Protein AF-A0A1I4TFM7-F1 (afdb_monomer)

Solvent-accessible surface area (backbone atoms only — not comparable to full-atom values): 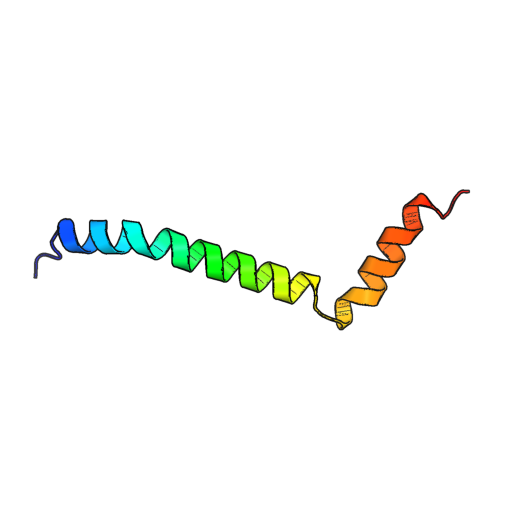3103 Å² total; per-residue (Å²): 133,80,79,49,65,67,60,56,50,55,46,56,69,55,46,53,58,55,52,50,50,51,53,50,49,52,50,50,52,58,73,68,30,72,87,48,43,65,60,51,56,52,62,68,41,53,86,72,62,73,130

Mean predicted aligned error: 9.23 Å

Foldseek 3Di:
DDPPPVNVVVCVVPVVVVVVVVVVVVVVCVVPPVVCVVVVVVVVCVVVPDD

Structure (mmCIF, N/CA/C/O backbone):
data_AF-A0A1I4TFM7-F1
#
_entry.id   AF-A0A1I4TFM7-F1
#
loop_
_atom_site.group_PDB
_atom_site.id
_atom_site.type_symbol
_atom_site.label_atom_id
_atom_site.label_alt_id
_atom_site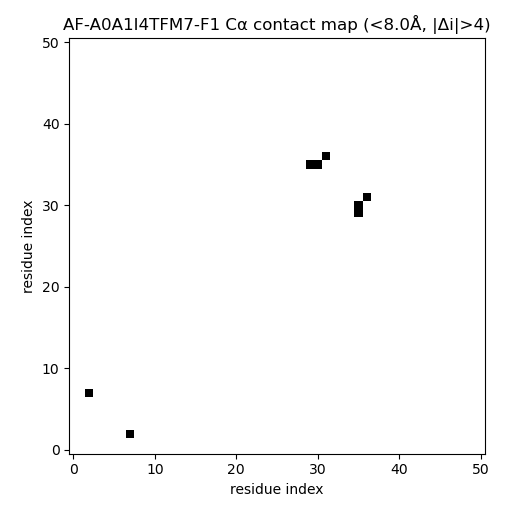.label_comp_id
_atom_site.label_asym_id
_atom_site.label_entity_id
_atom_site.label_seq_id
_atom_site.pdbx_PDB_ins_code
_atom_site.Cartn_x
_atom_site.Cartn_y
_atom_site.Cartn_z
_atom_site.occupancy
_atom_site.B_iso_or_equiv
_atom_site.auth_seq_id
_atom_site.auth_comp_id
_atom_site.auth_asym_id
_atom_site.auth_atom_id
_atom_site.pdbx_PDB_model_num
ATOM 1 N N . MET A 1 1 ? 21.614 -12.746 -26.877 1.00 48.88 1 MET A N 1
ATOM 2 C CA . MET A 1 1 ? 20.161 -12.634 -26.648 1.00 48.88 1 MET A CA 1
ATOM 3 C C . MET A 1 1 ? 19.955 -11.215 -26.150 1.00 48.88 1 MET A C 1
ATOM 5 O O . MET A 1 1 ? 19.964 -10.992 -24.948 1.00 48.88 1 MET A O 1
ATOM 9 N N . ASP A 1 2 ? 19.953 -10.247 -27.070 1.00 59.22 2 ASP A N 1
ATOM 10 C CA . ASP A 1 2 ? 19.740 -8.847 -26.704 1.00 59.22 2 ASP 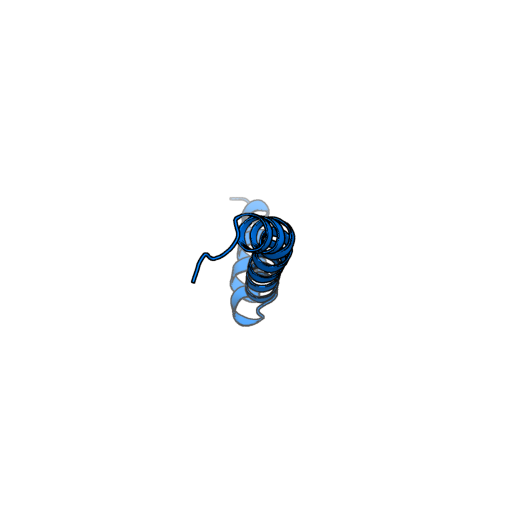A CA 1
ATOM 11 C C . ASP A 1 2 ? 18.265 -8.694 -26.366 1.00 59.22 2 ASP A C 1
ATOM 13 O O . ASP A 1 2 ? 17.406 -8.747 -27.245 1.00 59.22 2 ASP A O 1
ATOM 17 N N . PHE A 1 3 ? 17.966 -8.575 -25.075 1.00 64.06 3 PHE A N 1
ATOM 18 C CA . PHE A 1 3 ? 16.688 -8.031 -24.649 1.00 64.06 3 PHE A CA 1
ATOM 19 C C . PHE A 1 3 ? 16.619 -6.623 -25.237 1.00 64.06 3 PHE A C 1
ATOM 21 O O . PHE A 1 3 ? 17.333 -5.724 -24.793 1.00 64.06 3 PHE A O 1
ATOM 28 N N . SER A 1 4 ? 15.843 -6.461 -26.310 1.00 76.06 4 SER A N 1
ATOM 29 C CA . SER A 1 4 ? 15.741 -5.181 -27.002 1.00 76.06 4 SER A CA 1
ATOM 30 C C . SER A 1 4 ? 15.227 -4.136 -26.015 1.00 76.06 4 SER A C 1
ATOM 32 O O . SER A 1 4 ? 14.296 -4.410 -25.253 1.00 76.06 4 SER A O 1
ATOM 34 N N . TYR A 1 5 ? 15.819 -2.938 -26.026 1.00 75.06 5 TYR A N 1
ATOM 35 C CA . TYR A 1 5 ? 15.375 -1.805 -25.206 1.00 75.06 5 TYR A CA 1
ATOM 36 C C . TYR A 1 5 ? 13.860 -1.580 -25.329 1.00 75.06 5 TYR A C 1
ATOM 38 O O . TYR A 1 5 ? 13.191 -1.315 -24.336 1.00 75.06 5 TYR A O 1
ATOM 46 N N . GLU A 1 6 ? 13.312 -1.803 -26.525 1.00 74.69 6 GLU A N 1
ATOM 47 C CA . GLU A 1 6 ? 11.877 -1.792 -26.830 1.00 74.69 6 GLU A CA 1
ATOM 48 C C . GLU A 1 6 ? 11.054 -2.699 -25.900 1.00 74.69 6 GLU A C 1
ATOM 50 O O . GLU A 1 6 ? 10.008 -2.297 -25.398 1.00 74.69 6 GLU A O 1
ATOM 55 N N . GLN A 1 7 ? 11.530 -3.917 -25.619 1.00 78.31 7 GLN A N 1
ATOM 56 C CA . GLN A 1 7 ? 10.814 -4.879 -24.776 1.00 78.31 7 GLN A CA 1
ATOM 57 C C . GLN A 1 7 ? 10.814 -4.448 -23.307 1.00 78.31 7 GLN A C 1
ATOM 59 O O . GLN A 1 7 ? 9.801 -4.580 -22.619 1.00 78.31 7 GLN A O 1
ATOM 64 N N . VAL A 1 8 ? 11.935 -3.899 -22.830 1.00 80.31 8 VAL A N 1
ATOM 65 C CA . VAL A 1 8 ? 12.051 -3.377 -21.461 1.00 80.31 8 VAL A CA 1
ATOM 66 C C . VAL A 1 8 ? 11.221 -2.103 -21.302 1.00 80.31 8 VAL A C 1
ATOM 68 O O . VAL A 1 8 ? 10.523 -1.958 -20.301 1.00 80.31 8 VAL A O 1
ATOM 71 N N . ALA A 1 9 ? 11.238 -1.213 -22.296 1.00 79.62 9 ALA A N 1
ATOM 72 C CA . ALA A 1 9 ? 10.451 0.016 -22.307 1.00 79.62 9 ALA A CA 1
ATOM 73 C C . ALA A 1 9 ? 8.942 -0.275 -22.326 1.00 79.62 9 ALA A C 1
ATOM 75 O O . ALA A 1 9 ? 8.204 0.286 -21.515 1.00 79.62 9 ALA A O 1
ATOM 76 N N . ALA A 1 10 ? 8.489 -1.205 -23.173 1.00 75.69 10 ALA A N 1
ATOM 77 C CA . ALA A 1 10 ? 7.090 -1.629 -23.221 1.00 75.69 10 ALA A CA 1
ATOM 78 C C . ALA A 1 10 ? 6.637 -2.281 -21.900 1.00 75.69 10 ALA A C 1
ATOM 80 O O . ALA A 1 10 ? 5.546 -1.998 -21.400 1.00 75.69 10 ALA A O 1
ATOM 81 N N . PHE A 1 11 ? 7.489 -3.106 -21.281 1.00 79.50 11 PHE A N 1
ATOM 82 C CA . PHE A 1 11 ? 7.195 -3.691 -19.972 1.00 79.50 11 PHE A CA 1
ATOM 83 C C . PHE A 1 11 ? 7.153 -2.632 -18.864 1.00 79.50 11 PHE A C 1
ATOM 85 O O . PHE A 1 11 ? 6.227 -2.632 -18.055 1.00 79.50 11 PHE A O 1
ATOM 92 N N . ALA A 1 12 ? 8.107 -1.699 -18.831 1.00 78.75 12 ALA A N 1
ATOM 93 C CA . ALA A 1 12 ? 8.129 -0.597 -17.868 1.00 78.75 12 ALA A CA 1
ATOM 94 C C . ALA A 1 12 ? 6.877 0.290 -17.987 1.00 78.75 12 ALA A C 1
ATOM 96 O O . ALA A 1 12 ? 6.295 0.675 -16.972 1.00 78.75 12 ALA A O 1
ATOM 97 N N . GLN A 1 13 ? 6.418 0.549 -19.214 1.00 76.94 13 GLN A N 1
ATOM 98 C CA . GLN A 1 13 ? 5.230 1.359 -19.478 1.00 76.94 13 GLN A CA 1
ATOM 99 C C . GLN A 1 13 ? 3.944 0.721 -18.923 1.00 76.94 13 GLN A C 1
ATOM 101 O O . GLN A 1 13 ? 3.110 1.424 -18.354 1.00 76.94 13 GLN A O 1
ATOM 106 N N . GLN A 1 14 ? 3.785 -0.603 -19.033 1.00 80.00 14 GLN A N 1
ATOM 107 C CA . GLN A 1 14 ? 2.564 -1.296 -18.595 1.00 80.00 14 GLN A CA 1
ATOM 108 C C . GLN A 1 14 ? 2.628 -1.787 -17.135 1.00 80.00 14 GLN A C 1
ATOM 110 O O . GLN A 1 14 ? 1.608 -1.839 -16.443 1.00 80.00 14 GLN A O 1
ATOM 115 N N . SER A 1 15 ? 3.823 -2.134 -16.647 1.00 85.06 15 SER A N 1
ATOM 116 C CA . SER A 1 15 ? 4.033 -2.695 -15.303 1.00 85.06 15 SER A CA 1
ATOM 117 C C . SER A 1 15 ? 3.749 -1.698 -14.182 1.00 85.06 15 SER A C 1
ATOM 119 O O . SER A 1 15 ? 3.301 -2.116 -13.115 1.00 85.06 15 SER A O 1
ATOM 121 N N . GLY A 1 16 ? 3.917 -0.394 -14.425 1.00 85.69 16 GLY A N 1
ATOM 122 C CA . GLY A 1 16 ? 3.595 0.645 -13.444 1.00 85.69 16 GLY A CA 1
ATOM 123 C C . GLY A 1 16 ? 2.123 0.629 -13.019 1.00 85.69 16 GLY A C 1
ATOM 124 O O . GLY A 1 16 ? 1.827 0.693 -11.826 1.00 85.69 16 GLY A O 1
ATOM 125 N N . LEU A 1 17 ? 1.199 0.458 -13.974 1.00 89.62 17 LEU A N 1
ATOM 126 C CA . LEU A 1 17 ? -0.236 0.364 -13.683 1.00 89.62 17 LEU A CA 1
ATOM 127 C C . LEU A 1 17 ? -0.562 -0.896 -12.875 1.00 89.62 17 LEU A C 1
ATOM 129 O O . LEU A 1 17 ? -1.300 -0.820 -11.895 1.00 89.62 17 LEU A O 1
ATOM 133 N N . LEU A 1 18 ? 0.001 -2.043 -13.266 1.00 90.19 18 LEU A N 1
ATOM 134 C CA . LEU A 1 18 ? -0.222 -3.306 -12.563 1.00 90.19 18 LEU A CA 1
ATOM 135 C C . LEU A 1 18 ? 0.320 -3.247 -11.128 1.00 90.19 18 LEU A C 1
ATOM 137 O O . LEU A 1 18 ? -0.368 -3.646 -10.192 1.00 90.19 18 LEU A O 1
ATOM 141 N N . TYR A 1 19 ? 1.523 -2.703 -10.948 1.00 88.56 19 TYR A N 1
ATOM 142 C CA . TYR A 1 19 ? 2.135 -2.496 -9.638 1.00 88.56 19 TYR A CA 1
ATOM 143 C C . TYR A 1 19 ? 1.288 -1.574 -8.753 1.00 88.56 19 TYR A C 1
ATOM 145 O O . TYR A 1 19 ? 0.980 -1.924 -7.612 1.00 88.56 19 TYR A O 1
ATOM 153 N N . PHE A 1 20 ? 0.848 -0.433 -9.294 1.00 93.38 20 PHE A N 1
ATOM 154 C CA . PHE A 1 20 ? -0.019 0.498 -8.574 1.00 93.38 20 PHE A CA 1
ATOM 155 C C . PHE A 1 20 ? -1.342 -0.162 -8.172 1.00 93.38 20 PHE A C 1
ATOM 157 O O . PHE A 1 20 ? -1.755 -0.069 -7.017 1.00 93.38 20 PHE A O 1
ATOM 164 N N . PHE A 1 21 ? -1.971 -0.886 -9.098 1.00 95.00 21 PHE A N 1
ATOM 165 C CA . PHE A 1 21 ? -3.216 -1.604 -8.847 1.00 95.00 21 PHE A CA 1
ATOM 166 C C . PHE A 1 21 ? -3.068 -2.673 -7.756 1.00 95.00 21 PHE A C 1
ATOM 168 O O . PHE A 1 21 ? -3.943 -2.791 -6.896 1.00 95.00 21 PHE A O 1
ATOM 175 N N . LEU A 1 22 ? -1.966 -3.430 -7.758 1.00 96.69 22 LEU A N 1
ATOM 176 C CA . LEU A 1 22 ? -1.686 -4.448 -6.743 1.00 96.69 22 LEU A CA 1
ATOM 177 C C . LEU A 1 22 ? -1.520 -3.835 -5.351 1.00 96.69 22 LEU A C 1
ATOM 179 O O . LEU A 1 22 ? -2.135 -4.315 -4.399 1.00 96.69 22 LEU A O 1
ATOM 183 N N . ILE A 1 23 ? -0.737 -2.760 -5.228 1.00 97.19 23 ILE A N 1
ATOM 184 C CA . ILE A 1 23 ? -0.545 -2.071 -3.944 1.00 97.19 23 ILE A CA 1
ATOM 185 C C . ILE A 1 23 ? -1.853 -1.456 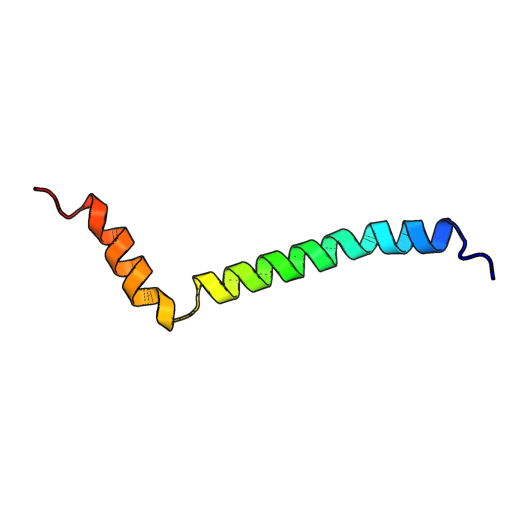-3.459 1.00 97.19 23 ILE A C 1
ATOM 187 O O . ILE A 1 23 ? -2.223 -1.639 -2.301 1.00 97.19 23 ILE A O 1
ATOM 191 N N . PHE A 1 24 ? -2.572 -0.762 -4.340 1.00 96.94 24 PHE A N 1
ATOM 192 C CA . PHE A 1 24 ? -3.862 -0.170 -4.008 1.00 96.94 24 PHE A CA 1
ATOM 193 C C . PHE A 1 24 ? -4.847 -1.234 -3.514 1.00 96.94 24 PHE A C 1
ATOM 195 O O . PHE A 1 24 ? -5.431 -1.091 -2.441 1.00 96.94 24 PHE A O 1
ATOM 202 N N . SER A 1 25 ? -4.958 -2.347 -4.240 1.00 97.50 25 SER A N 1
ATOM 203 C CA . SER A 1 25 ? -5.819 -3.466 -3.855 1.00 97.50 25 SER A CA 1
ATOM 204 C C . SER A 1 25 ? -5.408 -4.068 -2.512 1.00 97.50 25 SER A C 1
ATOM 206 O O . SER A 1 25 ? -6.271 -4.328 -1.676 1.00 97.50 25 SER A O 1
ATOM 208 N N . ALA A 1 26 ? -4.108 -4.237 -2.258 1.00 96.88 26 ALA A N 1
ATOM 209 C CA . ALA A 1 26 ? -3.612 -4.726 -0.973 1.00 96.88 26 ALA A CA 1
ATOM 210 C C . ALA A 1 26 ? -3.993 -3.790 0.189 1.00 96.88 26 ALA A C 1
ATOM 212 O O . ALA A 1 26 ? -4.430 -4.259 1.242 1.00 96.88 26 ALA A O 1
ATOM 213 N N . ILE A 1 27 ? -3.892 -2.472 -0.012 1.00 95.81 27 ILE A N 1
ATOM 214 C CA . ILE A 1 27 ? -4.302 -1.469 0.980 1.00 95.81 27 ILE A CA 1
ATOM 215 C C . ILE A 1 27 ? -5.817 -1.511 1.199 1.00 95.81 27 ILE A C 1
ATOM 217 O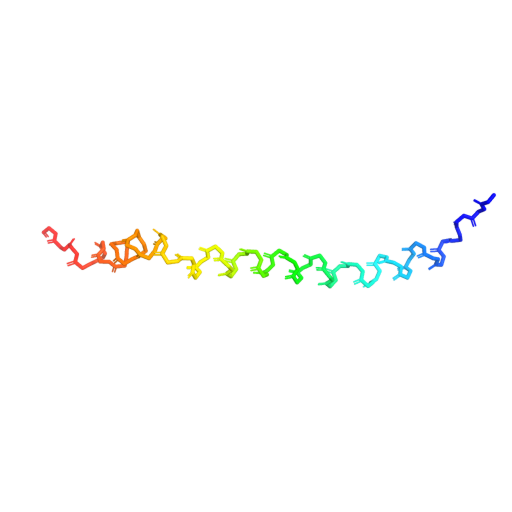 O . ILE A 1 27 ? -6.252 -1.509 2.349 1.00 95.81 27 ILE A O 1
ATOM 221 N N . CYS A 1 28 ? -6.626 -1.596 0.139 1.00 95.31 28 CYS A N 1
ATOM 222 C CA . CYS A 1 28 ? -8.079 -1.722 0.264 1.00 95.31 28 CYS A CA 1
ATOM 223 C C . CYS A 1 28 ? -8.470 -2.977 1.046 1.00 95.31 28 CYS A C 1
ATOM 225 O O . CYS A 1 28 ? -9.294 -2.896 1.954 1.00 95.31 28 CYS A O 1
ATOM 227 N N . VAL A 1 29 ? -7.850 -4.121 0.743 1.00 95.56 29 VAL A N 1
ATOM 228 C CA . VAL A 1 29 ? -8.069 -5.369 1.484 1.00 95.56 29 VAL A CA 1
ATOM 229 C C . VAL A 1 29 ? -7.708 -5.193 2.956 1.00 95.56 29 VAL A C 1
ATOM 231 O O . VAL A 1 29 ? -8.480 -5.612 3.811 1.00 95.56 29 VAL A O 1
ATOM 234 N N . TYR A 1 30 ? -6.584 -4.543 3.268 1.00 89.75 30 TYR A N 1
ATOM 235 C CA . TYR A 1 30 ? -6.185 -4.262 4.648 1.00 89.75 30 TYR A CA 1
ATOM 236 C C . TYR A 1 30 ? -7.161 -3.318 5.371 1.00 89.75 30 TYR A C 1
ATOM 238 O O . TYR A 1 30 ? -7.538 -3.577 6.514 1.00 89.75 30 TYR A O 1
ATOM 246 N N . ALA A 1 31 ? -7.596 -2.244 4.710 1.00 88.94 31 ALA A N 1
ATOM 247 C CA . ALA A 1 31 ? -8.507 -1.254 5.280 1.00 88.94 31 ALA A CA 1
ATOM 248 C C . ALA A 1 31 ? -9.909 -1.833 5.533 1.00 88.94 31 ALA A C 1
ATOM 250 O O . ALA A 1 31 ? -10.514 -1.554 6.565 1.00 88.94 31 ALA A O 1
ATOM 251 N N . LEU A 1 32 ? -10.404 -2.671 4.617 1.00 87.69 32 LEU A N 1
ATOM 252 C CA . LEU A 1 32 ? -11.719 -3.315 4.709 1.00 87.69 32 LEU A CA 1
ATOM 253 C C . LEU A 1 32 ? -11.696 -4.625 5.511 1.00 87.69 32 LEU A C 1
ATOM 255 O O . LEU A 1 32 ? -12.737 -5.262 5.681 1.00 87.69 32 LEU A O 1
ATOM 259 N N . TRP A 1 33 ? -10.531 -5.050 6.007 1.00 91.19 33 TRP A N 1
ATOM 260 C CA . TRP A 1 33 ? -10.405 -6.312 6.719 1.00 91.19 33 TRP A CA 1
ATOM 261 C C . TRP A 1 33 ? -11.198 -6.269 8.041 1.00 91.19 33 TRP A C 1
ATOM 263 O O . TRP A 1 33 ? -10.876 -5.472 8.928 1.00 91.19 33 TRP A O 1
ATOM 273 N N . PRO A 1 34 ? -12.183 -7.164 8.256 1.00 81.19 34 PRO A N 1
ATOM 274 C CA . PRO A 1 34 ? -13.129 -7.065 9.374 1.00 81.19 34 PRO A CA 1
ATOM 275 C C . PRO A 1 34 ? -12.457 -7.166 10.750 1.00 81.19 34 PRO A C 1
ATOM 277 O O . PRO A 1 34 ? -12.910 -6.554 11.711 1.00 81.19 34 PRO A O 1
ATOM 280 N N . LYS A 1 35 ? -11.324 -7.870 10.851 1.00 82.19 35 LYS A N 1
ATOM 281 C CA . LYS A 1 35 ? -10.502 -7.939 12.075 1.00 82.19 35 LYS A CA 1
ATOM 282 C C . LYS A 1 35 ? -9.966 -6.571 12.528 1.00 82.19 35 LYS A C 1
ATOM 284 O O . LYS A 1 35 ? -9.779 -6.369 13.722 1.00 82.19 35 LYS A O 1
ATOM 289 N N . ASN A 1 36 ? -9.732 -5.637 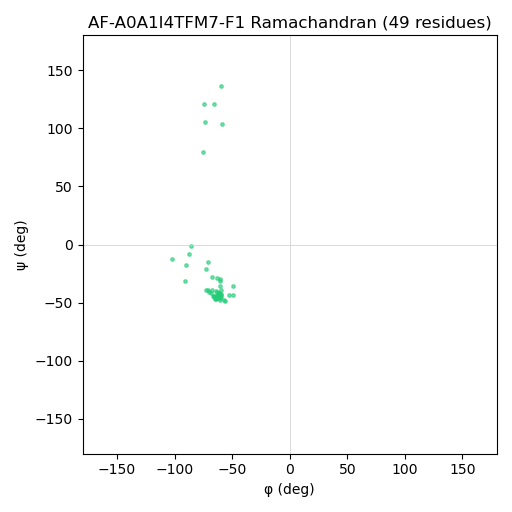11.605 1.00 81.81 36 ASN A N 1
ATOM 290 C CA . ASN A 1 36 ? -9.274 -4.288 11.942 1.00 81.81 36 ASN A CA 1
ATOM 291 C C . ASN A 1 36 ? -10.432 -3.320 12.227 1.00 81.81 36 ASN A C 1
ATOM 293 O O . ASN A 1 36 ? -10.182 -2.219 12.714 1.00 81.81 36 ASN A O 1
ATOM 297 N N . LYS A 1 37 ? -11.684 -3.729 11.980 1.00 79.12 37 LYS A N 1
ATOM 298 C CA . LYS A 1 37 ? -12.867 -2.880 12.146 1.00 79.12 37 LYS A CA 1
ATOM 299 C C . LYS A 1 37 ? -12.979 -2.309 13.558 1.00 79.12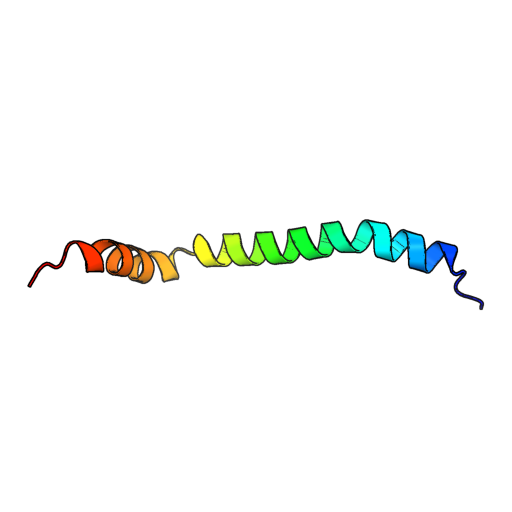 37 LYS A C 1
ATOM 301 O O . LYS A 1 37 ? -13.101 -1.105 13.690 1.00 79.12 37 LYS A O 1
ATOM 306 N N . ALA A 1 38 ? -12.841 -3.131 14.601 1.00 80.38 38 ALA A N 1
ATOM 307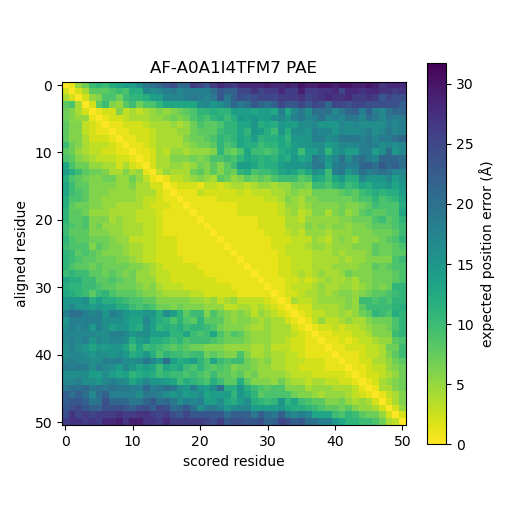 C CA . ALA A 1 38 ? -12.927 -2.659 15.989 1.00 80.38 38 ALA A CA 1
ATOM 308 C C . ALA A 1 38 ? -11.856 -1.604 16.330 1.00 80.38 38 ALA A C 1
ATOM 310 O O . ALA A 1 38 ? -12.126 -0.651 17.052 1.00 80.38 38 ALA A O 1
ATOM 311 N N . LYS A 1 39 ? -10.647 -1.745 15.770 1.00 81.75 39 LYS A N 1
ATOM 312 C CA . LYS A 1 39 ? -9.558 -0.777 15.947 1.00 81.75 39 LYS A CA 1
ATOM 313 C C . LYS A 1 39 ? -9.865 0.549 15.245 1.00 81.75 39 LYS A C 1
ATOM 315 O O . LYS A 1 39 ? -9.583 1.602 15.805 1.00 81.75 39 LYS A O 1
ATOM 320 N N . PHE A 1 40 ? -10.418 0.497 14.034 1.00 83.56 40 PHE A N 1
ATOM 321 C CA . PHE A 1 40 ? -10.804 1.695 13.287 1.00 83.56 40 PHE A CA 1
ATOM 322 C C . PHE A 1 40 ? -12.047 2.375 13.872 1.00 83.56 40 PHE A C 1
ATOM 324 O O . PHE A 1 40 ? -12.066 3.597 13.958 1.00 83.56 40 PHE A O 1
ATOM 331 N N . ASP A 1 41 ? -13.033 1.601 14.328 1.00 83.56 41 ASP A N 1
ATOM 332 C CA . ASP A 1 41 ? -14.234 2.112 14.996 1.00 83.56 41 ASP A CA 1
ATOM 333 C C . ASP A 1 41 ? -13.850 2.827 16.306 1.00 83.56 41 ASP A C 1
ATOM 335 O O . ASP A 1 41 ? -14.287 3.952 16.526 1.00 83.56 41 ASP A O 1
ATOM 339 N N . HIS A 1 42 ? -12.957 2.250 17.123 1.00 83.44 42 HIS A N 1
ATOM 340 C CA . HIS A 1 42 ? -12.427 2.934 18.311 1.00 83.44 42 HIS A CA 1
ATOM 341 C C . HIS A 1 42 ? -11.641 4.200 17.942 1.00 83.44 42 HIS A C 1
ATOM 343 O O . HIS A 1 42 ? -11.885 5.258 18.510 1.00 83.44 42 HIS A O 1
ATOM 349 N N . ALA A 1 43 ? -10.757 4.137 16.937 1.00 84.94 43 ALA A N 1
ATOM 350 C CA . ALA A 1 43 ? -9.998 5.307 16.492 1.00 84.94 43 ALA A CA 1
ATOM 351 C C . ALA A 1 43 ? -10.888 6.459 15.988 1.00 84.94 43 ALA A C 1
ATOM 353 O O . ALA A 1 43 ? -10.527 7.622 16.147 1.00 84.94 43 ALA A O 1
ATOM 354 N N . ALA A 1 44 ? -12.048 6.147 15.405 1.00 83.69 44 ALA A N 1
ATOM 355 C CA . ALA A 1 44 ? -13.033 7.139 14.983 1.00 83.69 44 ALA A CA 1
ATOM 356 C C . ALA A 1 44 ? -13.787 7.784 16.161 1.00 83.69 44 ALA A C 1
ATOM 358 O O . ALA A 1 44 ? -14.336 8.871 15.992 1.00 83.69 44 ALA A O 1
ATOM 359 N N . GLN A 1 45 ? -13.814 7.136 17.330 1.00 83.81 45 GLN A N 1
ATOM 360 C CA . GLN A 1 45 ? -14.430 7.665 18.550 1.00 83.81 45 GLN A CA 1
ATOM 361 C C . GLN A 1 45 ? -13.468 8.480 19.419 1.00 83.81 45 GLN A C 1
ATOM 363 O O . GLN A 1 45 ? -13.948 9.297 20.190 1.00 83.81 45 GLN A O 1
ATOM 368 N N . ILE A 1 46 ? -12.147 8.359 19.229 1.00 81.75 46 ILE A N 1
ATOM 369 C CA . ILE A 1 46 ? -11.136 9.162 19.949 1.00 81.75 46 ILE A CA 1
ATOM 370 C C . ILE A 1 46 ? -11.442 10.677 19.933 1.00 81.75 46 ILE A C 1
ATOM 372 O O . ILE A 1 46 ? -11.318 11.302 20.977 1.00 81.75 46 ILE A O 1
ATOM 376 N N . PRO A 1 47 ? -11.863 11.310 18.816 1.00 76.75 47 PRO A N 1
ATOM 377 C CA . PRO A 1 47 ? -12.183 12.743 18.816 1.00 76.75 47 PRO A CA 1
ATOM 378 C C . PRO A 1 47 ? -13.471 13.111 19.571 1.00 76.75 47 PRO A C 1
ATOM 380 O O . PRO A 1 47 ? -13.711 14.291 19.794 1.00 76.75 47 PRO A O 1
ATOM 383 N N . LEU A 1 48 ? -14.327 12.128 19.873 1.00 70.81 48 LEU A N 1
ATOM 384 C CA . LEU A 1 48 ? -15.604 12.288 20.582 1.00 70.81 48 LEU A CA 1
ATOM 385 C C . LEU A 1 48 ? -15.508 11.866 22.056 1.00 70.81 48 LEU A C 1
ATOM 387 O O . LEU A 1 48 ? -16.433 12.120 22.824 1.00 70.81 48 LEU A O 1
ATOM 391 N N . GLU A 1 49 ? -14.420 11.199 22.440 1.00 68.81 49 GLU A N 1
ATOM 392 C CA . GLU A 1 49 ? -14.027 11.009 23.831 1.00 68.81 49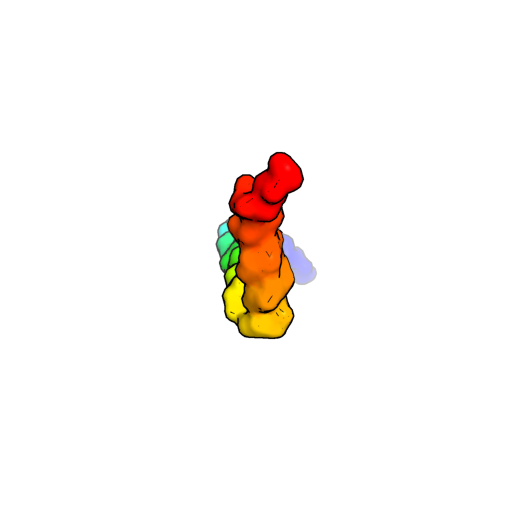 GLU A CA 1
ATOM 393 C C . GLU A 1 49 ? -13.456 12.349 24.326 1.00 68.81 49 GLU A C 1
ATOM 395 O O . GLU A 1 49 ? -12.251 12.587 24.311 1.00 68.81 49 GLU A O 1
ATOM 400 N N . GLU A 1 50 ? -14.358 13.273 24.665 1.00 64.19 50 GLU A N 1
ATOM 401 C CA . GLU A 1 50 ? -14.032 14.505 25.383 1.00 64.19 50 GLU A CA 1
ATOM 402 C C . GLU A 1 50 ? -13.752 14.156 26.858 1.00 64.19 50 GLU A C 1
ATOM 404 O O . GLU A 1 50 ? -14.618 13.592 27.533 1.00 64.19 50 GLU A O 1
ATOM 409 N N . ASP A 1 51 ? -12.542 14.469 27.337 1.00 63.31 51 ASP A N 1
ATOM 410 C CA . ASP A 1 51 ? -12.284 14.737 28.762 1.00 63.31 51 ASP A CA 1
ATOM 411 C C . ASP A 1 51 ? -13.022 16.015 29.210 1.00 63.31 51 ASP A C 1
ATOM 413 O O . ASP A 1 51 ? -13.045 16.997 28.426 1.00 63.31 51 ASP A O 1
#

pLDDT: mean 82.34, std 10.48, range [48.88, 97.5]

Secondary structure (DSSP, 8-state):
----HHHHHHHHHHHHHHHHHHHHHHHHHHHT-HHHHHHHHHHHHGGG---

Organism: NCBI:txid1166257

InterPro domains:
  IPR008621 Cbb3-type cytochrome oxidase component [PF05545] (4-51)
  IPR008621 Cbb3-type cytochrome oxidase component [cd01324] (1-49)

Sequence (51 aa):
MDFSYEQVAAFAQQSGLLYFFLIFSAICVYALWPKNKAKFDHAAQIPLEED

Radius of gyration: 20.65 Å; Cα contacts (8 Å, |Δi|>4): 4; chains: 1; bounding box: 36×27×56 Å